Protein AF-X1L1L3-F1 (afdb_monomer_lite)

Sequence (116 aa):
MIPTLSHISFCNSFFTFSEAVRGEGAILKNVKDESFMQSYHSLVELAPRDIVARAITDQMKKTKRDYVYLDATKIKYKFSKRFPTIYKNCLELNIDPGKDYIPVAPAAHYTMGGIK

pLDDT: mean 74.51, std 18.11, range [29.12, 90.62]

Organism: NCBI:txid412755

Structure (mmCIF, N/CA/C/O backbone):
data_AF-X1L1L3-F1
#
_entry.id   AF-X1L1L3-F1
#
loop_
_atom_site.group_PDB
_atom_site.id
_atom_site.type_symbol
_atom_site.label_atom_id
_atom_site.label_alt_id
_atom_site.label_comp_id
_atom_site.label_asym_id
_atom_site.label_entity_id
_atom_site.label_seq_id
_atom_site.pdbx_PDB_ins_code
_atom_site.Cartn_x
_atom_site.Cartn_y
_atom_site.Cartn_z
_atom_site.occupancy
_atom_site.B_iso_or_equiv
_atom_site.auth_seq_id
_atom_site.auth_comp_id
_atom_site.auth_asym_id
_atom_site.auth_atom_id
_atom_site.pdbx_PDB_model_num
ATOM 1 N N . MET A 1 1 ? 11.326 15.150 15.695 1.00 34.97 1 MET A N 1
ATOM 2 C CA . MET A 1 1 ? 10.329 16.051 15.080 1.00 34.97 1 MET A CA 1
ATOM 3 C C . MET A 1 1 ? 9.918 15.411 13.764 1.00 34.97 1 MET A C 1
ATOM 5 O O . MET A 1 1 ? 10.660 15.485 12.799 1.00 34.97 1 MET A O 1
ATOM 9 N N . ILE A 1 2 ? 8.848 14.616 13.795 1.00 29.12 2 ILE A N 1
ATOM 10 C CA . ILE A 1 2 ? 8.396 13.785 12.671 1.00 29.12 2 ILE A CA 1
ATOM 11 C C . ILE A 1 2 ? 7.518 14.696 11.802 1.00 29.12 2 ILE A C 1
ATOM 13 O O . ILE A 1 2 ? 6.581 15.274 12.359 1.00 29.12 2 ILE A O 1
ATOM 17 N N . PRO A 1 3 ? 7.817 14.911 10.510 1.00 35.25 3 PRO A N 1
ATOM 18 C CA . PRO A 1 3 ? 7.018 15.800 9.683 1.00 35.25 3 PRO A CA 1
ATOM 19 C C . PRO A 1 3 ? 5.596 15.245 9.596 1.00 35.25 3 PRO A C 1
ATOM 21 O O . PRO A 1 3 ? 5.364 14.085 9.261 1.00 35.25 3 PRO A O 1
ATOM 24 N N . THR A 1 4 ? 4.647 16.083 9.990 1.00 34.78 4 THR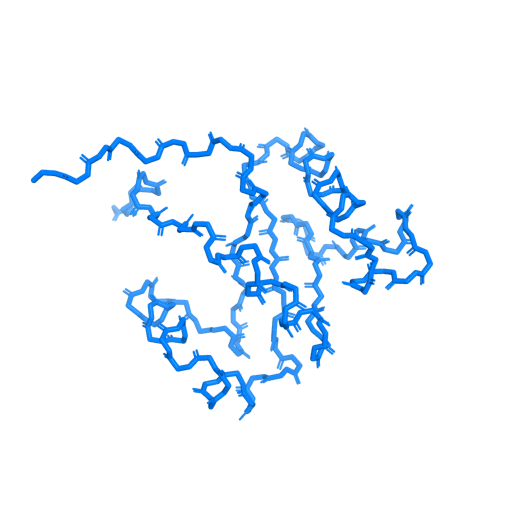 A N 1
ATOM 25 C CA . THR A 1 4 ? 3.212 15.831 9.952 1.00 34.78 4 THR A CA 1
ATOM 26 C C . THR A 1 4 ? 2.788 15.409 8.546 1.00 34.78 4 THR A C 1
ATOM 28 O O . THR A 1 4 ? 3.050 16.122 7.579 1.00 34.78 4 THR A O 1
ATOM 31 N N . LEU A 1 5 ? 2.122 14.255 8.459 1.00 43.19 5 LEU A N 1
ATOM 32 C CA . LEU A 1 5 ? 1.498 13.630 7.282 1.00 43.19 5 LEU A CA 1
ATOM 33 C C . LEU A 1 5 ? 0.347 14.481 6.688 1.00 43.19 5 LEU A C 1
ATOM 35 O O . LEU A 1 5 ? -0.753 13.981 6.487 1.00 43.19 5 LEU A O 1
ATOM 39 N N . SER A 1 6 ? 0.545 15.779 6.452 1.00 38.72 6 SER A N 1
ATOM 40 C CA . SER A 1 6 ? -0.515 16.699 6.008 1.00 38.72 6 SER A CA 1
ATOM 41 C C . SER A 1 6 ? -0.491 17.026 4.512 1.00 38.72 6 SER A C 1
ATOM 43 O O . SER A 1 6 ? -1.445 17.616 4.021 1.00 38.72 6 SER A O 1
ATOM 45 N N . HIS A 1 7 ? 0.539 16.622 3.762 1.00 38.94 7 HIS A N 1
ATOM 46 C CA . HIS A 1 7 ? 0.689 16.994 2.346 1.00 38.94 7 HIS A CA 1
ATOM 47 C C . HIS A 1 7 ? 1.229 15.856 1.472 1.00 38.94 7 HIS A C 1
ATOM 49 O O . HIS A 1 7 ? 2.130 16.050 0.659 1.00 38.94 7 HIS A O 1
ATOM 55 N N . ILE A 1 8 ? 0.677 14.648 1.604 1.00 45.47 8 ILE A N 1
ATOM 56 C CA . ILE A 1 8 ? 0.888 13.641 0.561 1.00 45.47 8 ILE A CA 1
ATOM 57 C C . ILE A 1 8 ? -0.212 13.824 -0.476 1.00 45.47 8 ILE A C 1
ATOM 59 O O . ILE A 1 8 ? -1.335 13.350 -0.319 1.00 45.47 8 ILE A O 1
ATOM 63 N N . SER A 1 9 ? 0.139 14.544 -1.535 1.00 41.69 9 SER A N 1
ATOM 64 C CA . SER A 1 9 ? -0.614 14.672 -2.779 1.00 41.69 9 SER A CA 1
ATOM 65 C C . SER A 1 9 ? -0.762 13.308 -3.471 1.00 41.69 9 SER A C 1
ATOM 67 O O . SER A 1 9 ? -0.180 13.070 -4.530 1.00 41.69 9 SER A O 1
ATOM 69 N N . PHE A 1 10 ? -1.520 12.377 -2.882 1.00 48.94 10 PHE A N 1
ATOM 70 C CA . PHE A 1 10 ? -1.865 11.103 -3.510 1.00 48.94 10 PHE A CA 1
ATOM 71 C C . PHE A 1 10 ? -2.979 11.335 -4.532 1.00 48.94 10 PHE A C 1
ATOM 73 O O . PHE A 1 10 ? -4.170 11.218 -4.269 1.00 48.94 10 PHE A O 1
ATOM 80 N N . CYS A 1 11 ? -2.533 11.750 -5.715 1.00 38.59 11 CYS A N 1
ATOM 81 C CA . CYS A 1 11 ? -3.322 12.030 -6.905 1.00 38.59 11 CYS A CA 1
ATOM 82 C C . CYS A 1 11 ? -4.260 10.863 -7.282 1.00 38.59 11 CYS A C 1
ATOM 84 O O . CYS A 1 11 ? -3.941 9.702 -7.031 1.00 38.59 11 CYS A O 1
ATOM 86 N N . ASN A 1 12 ? -5.367 11.154 -7.978 1.00 43.94 12 ASN A N 1
ATOM 87 C CA . ASN A 1 12 ? -6.326 10.184 -8.543 1.00 43.94 12 ASN A CA 1
ATOM 88 C C . ASN A 1 12 ? -5.676 8.973 -9.253 1.00 43.94 12 ASN A C 1
ATOM 90 O O . ASN A 1 12 ? -6.242 7.880 -9.254 1.00 43.94 12 ASN A O 1
ATOM 94 N N . SER A 1 13 ? -4.467 9.134 -9.805 1.00 50.66 13 SER A N 1
ATOM 95 C CA . SER A 1 13 ? -3.668 8.050 -10.398 1.00 50.66 13 SER A CA 1
ATOM 96 C C . SER A 1 13 ? -3.280 6.934 -9.424 1.00 50.66 13 SER A C 1
ATOM 98 O O . SER A 1 13 ? -2.915 5.849 -9.869 1.00 50.66 13 SER A O 1
ATOM 100 N N . PHE A 1 14 ? -3.347 7.161 -8.110 1.00 61.06 14 PHE A N 1
ATOM 101 C CA . PHE A 1 14 ? -2.934 6.172 -7.117 1.00 61.06 14 PHE A CA 1
ATOM 102 C C . PHE A 1 14 ? -3.887 4.981 -7.037 1.00 61.06 14 PHE A C 1
ATOM 104 O O . PHE A 1 14 ? -3.452 3.845 -6.852 1.00 61.06 14 PHE A O 1
ATOM 111 N N . PHE A 1 15 ? -5.180 5.216 -7.271 1.00 63.03 15 PHE A N 1
ATOM 112 C CA . PHE A 1 15 ? -6.157 4.137 -7.341 1.00 63.03 15 PHE A CA 1
ATOM 113 C C . PHE A 1 15 ? -5.910 3.251 -8.572 1.00 63.03 15 PHE A C 1
ATOM 115 O O . PHE A 1 15 ? -5.789 2.034 -8.445 1.00 63.03 15 PHE A O 1
ATOM 122 N N . THR A 1 16 ? -5.732 3.859 -9.747 1.00 64.62 16 THR A N 1
ATOM 123 C CA . THR A 1 16 ? -5.394 3.151 -10.995 1.00 64.62 16 THR A CA 1
ATOM 124 C C . THR A 1 16 ? -4.077 2.385 -10.876 1.00 64.62 16 THR A C 1
ATOM 126 O O . THR A 1 16 ? -3.943 1.257 -11.340 1.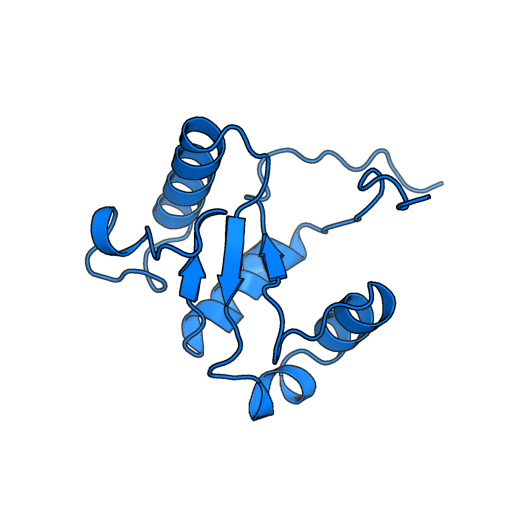00 64.62 16 THR A O 1
ATOM 129 N N . PHE A 1 17 ? -3.099 2.970 -10.190 1.00 71.12 17 PHE A N 1
ATOM 130 C CA . PHE A 1 17 ? -1.832 2.318 -9.915 1.00 71.12 17 PHE A CA 1
ATOM 131 C C . PHE A 1 17 ? -1.976 1.109 -8.988 1.00 71.12 17 PHE A C 1
ATOM 133 O O . PHE A 1 17 ? -1.422 0.050 -9.274 1.00 71.12 17 PHE A O 1
ATOM 140 N N . SER A 1 18 ? -2.748 1.243 -7.906 1.00 72.19 18 SER A N 1
ATOM 141 C CA . SER A 1 18 ? -3.009 0.132 -6.991 1.00 72.19 18 SER A CA 1
ATOM 142 C C . SER A 1 18 ? -3.657 -1.049 -7.711 1.00 72.19 18 SER A C 1
ATOM 144 O O . SER A 1 18 ? -3.369 -2.187 -7.376 1.00 72.19 18 SER A O 1
ATOM 146 N N . GLU A 1 19 ? -4.497 -0.810 -8.721 1.00 77.44 19 GLU A N 1
ATOM 147 C CA . GLU A 1 19 ? -5.071 -1.865 -9.561 1.00 77.44 19 GLU A CA 1
ATOM 148 C C . GLU A 1 19 ? -4.002 -2.579 -10.390 1.00 77.44 19 GLU A C 1
ATOM 150 O O . GLU A 1 19 ? -3.901 -3.804 -10.335 1.00 77.44 19 GLU A O 1
ATOM 155 N N . ALA A 1 20 ? -3.139 -1.823 -11.073 1.00 79.06 20 ALA A N 1
ATOM 156 C CA . ALA A 1 20 ? -2.045 -2.395 -11.853 1.00 79.06 20 ALA A CA 1
ATOM 157 C C . ALA A 1 20 ? -1.052 -3.188 -10.979 1.00 79.06 20 ALA A C 1
ATOM 159 O O . ALA A 1 20 ? -0.571 -4.247 -11.373 1.00 79.06 20 ALA A O 1
ATOM 160 N N . VAL A 1 21 ? -0.762 -2.699 -9.773 1.00 80.31 21 VAL A N 1
ATOM 161 C CA . VAL A 1 21 ? 0.154 -3.334 -8.816 1.00 80.31 21 VAL A CA 1
ATOM 162 C C . VAL A 1 21 ? -0.461 -4.569 -8.158 1.00 80.31 21 VAL A C 1
ATOM 164 O O . VAL A 1 21 ? 0.219 -5.588 -8.031 1.00 80.31 21 VAL A O 1
ATOM 167 N N . ARG A 1 22 ? -1.752 -4.525 -7.806 1.00 83.88 22 ARG A N 1
ATOM 168 C CA . ARG A 1 22 ? -2.513 -5.704 -7.356 1.00 83.88 22 ARG A CA 1
ATOM 169 C C . ARG A 1 22 ? -2.538 -6.790 -8.433 1.00 83.88 22 ARG A C 1
ATOM 171 O O . ARG A 1 22 ? -2.313 -7.953 -8.114 1.00 83.88 22 ARG A O 1
ATOM 178 N N . GLY A 1 23 ? -2.696 -6.407 -9.703 1.00 81.81 23 GLY A N 1
ATOM 179 C CA . GLY A 1 23 ? -2.624 -7.313 -10.857 1.00 81.81 23 GLY A CA 1
ATOM 180 C C . GLY A 1 23 ? -1.290 -8.053 -11.000 1.00 81.81 23 GLY A C 1
ATOM 181 O O . GLY A 1 23 ? -1.258 -9.201 -11.434 1.00 81.81 23 GLY A O 1
ATOM 182 N N . GLU A 1 24 ? -0.188 -7.432 -10.580 1.00 81.38 24 GLU A N 1
ATOM 183 C CA . GLU A 1 24 ? 1.143 -8.047 -10.612 1.00 81.38 24 GLU A CA 1
ATOM 184 C C . GLU A 1 24 ? 1.430 -8.919 -9.368 1.00 81.38 24 GLU A C 1
ATOM 186 O O . GLU A 1 24 ? 2.452 -9.606 -9.329 1.00 81.38 24 GLU A O 1
ATOM 191 N N . GLY A 1 25 ? 0.536 -8.932 -8.370 1.00 82.38 25 GLY A N 1
ATOM 192 C CA . GLY A 1 25 ? 0.634 -9.777 -7.174 1.00 82.38 25 GLY A CA 1
ATOM 193 C C . GLY A 1 25 ? 0.887 -9.034 -5.861 1.00 82.38 25 GLY A C 1
ATOM 194 O O . GLY A 1 25 ? 1.341 -9.655 -4.896 1.00 82.38 25 GLY A O 1
ATOM 195 N N . ALA A 1 26 ? 0.631 -7.725 -5.808 1.00 86.94 26 ALA A N 1
ATOM 196 C CA . ALA A 1 26 ? 0.639 -6.988 -4.547 1.00 86.94 26 ALA A CA 1
ATOM 197 C C . ALA A 1 26 ? -0.574 -7.315 -3.672 1.00 86.94 26 ALA A C 1
ATOM 199 O O . ALA A 1 26 ? -1.627 -7.687 -4.183 1.00 86.94 26 ALA A O 1
ATOM 200 N N . ILE A 1 27 ? -0.416 -7.150 -2.358 1.00 88.94 27 ILE A N 1
ATOM 201 C CA . ILE A 1 27 ? -1.404 -7.548 -1.348 1.00 88.94 27 ILE A CA 1
ATOM 202 C C . ILE A 1 27 ? -1.848 -6.334 -0.537 1.00 88.94 27 ILE A C 1
ATOM 204 O O . ILE A 1 27 ? -1.009 -5.555 -0.085 1.00 88.94 27 ILE A O 1
ATOM 208 N N . LEU A 1 28 ? -3.156 -6.184 -0.311 1.00 89.38 28 LEU A N 1
ATOM 209 C CA . LEU A 1 28 ? -3.681 -5.176 0.603 1.00 89.38 28 LEU A CA 1
ATOM 210 C C . LEU A 1 28 ? -3.664 -5.699 2.040 1.00 89.38 28 LEU A C 1
ATOM 212 O O . LEU A 1 28 ? -4.253 -6.732 2.363 1.00 89.38 28 LEU A O 1
ATOM 216 N N . LYS A 1 29 ? -3.010 -4.940 2.914 1.00 90.62 29 LYS A N 1
ATOM 217 C CA . LYS A 1 29 ? -2.898 -5.197 4.346 1.00 90.62 29 LYS A CA 1
ATOM 218 C C . LYS A 1 29 ? -3.509 -4.057 5.144 1.00 90.62 29 LYS A C 1
ATOM 220 O O . LYS A 1 29 ? -3.441 -2.894 4.755 1.00 90.62 29 LYS A O 1
ATOM 225 N N . ASN A 1 30 ? -4.119 -4.369 6.277 1.00 90.31 30 ASN A N 1
ATOM 226 C CA . ASN A 1 30 ? -4.552 -3.344 7.219 1.00 90.31 30 ASN A CA 1
ATOM 227 C C . ASN A 1 30 ? -3.347 -2.815 8.028 1.00 90.31 30 ASN A C 1
ATOM 229 O O . ASN A 1 30 ? -2.221 -3.294 7.898 1.00 90.31 30 ASN A O 1
ATOM 233 N N . VAL A 1 31 ? -3.573 -1.840 8.913 1.00 87.44 31 VAL A N 1
ATOM 234 C CA . VAL A 1 31 ? -2.509 -1.296 9.784 1.00 87.44 31 VAL A CA 1
ATOM 235 C C . VAL A 1 31 ? -1.976 -2.277 10.836 1.00 87.44 31 VAL A C 1
ATOM 237 O O . VAL A 1 31 ? -1.053 -1.936 11.569 1.00 87.44 31 VAL A O 1
ATOM 240 N N . LYS A 1 32 ? -2.564 -3.473 10.931 1.00 87.62 32 LYS A N 1
ATOM 241 C CA . LYS A 1 32 ? -2.111 -4.583 11.776 1.00 87.62 32 LYS A CA 1
ATOM 242 C C . LYS A 1 32 ? -1.326 -5.639 10.986 1.00 87.62 32 LYS A C 1
ATOM 244 O O . LYS A 1 32 ? -1.052 -6.698 11.532 1.00 87.62 32 LYS A O 1
ATOM 249 N N . ASP A 1 33 ? -0.970 -5.352 9.733 1.00 87.25 33 ASP A N 1
ATOM 250 C CA . ASP A 1 33 ? -0.299 -6.273 8.805 1.00 87.25 33 ASP A CA 1
ATOM 251 C C . ASP A 1 33 ? -1.163 -7.448 8.301 1.00 87.25 33 ASP A C 1
ATOM 253 O O . ASP A 1 33 ? -0.660 -8.390 7.693 1.00 87.25 33 ASP A O 1
ATOM 257 N N . GLU A 1 34 ? -2.482 -7.404 8.489 1.00 89.56 34 GLU A N 1
ATOM 258 C CA . GLU A 1 34 ? -3.371 -8.507 8.112 1.00 89.56 34 GLU A CA 1
ATOM 259 C C . GLU A 1 34 ? -3.970 -8.286 6.719 1.00 89.56 34 GLU A C 1
ATOM 261 O O . GLU A 1 34 ? -4.522 -7.219 6.422 1.00 89.56 34 GLU A O 1
ATOM 266 N N . SER A 1 35 ? -3.921 -9.313 5.865 1.00 89.62 35 SER A N 1
ATOM 267 C CA . SER A 1 35 ? -4.602 -9.294 4.570 1.00 89.62 35 SER A CA 1
ATOM 268 C C . SER A 1 35 ? -6.110 -9.413 4.765 1.00 89.62 35 SER A C 1
ATOM 270 O O . SER A 1 35 ? -6.604 -10.458 5.188 1.00 89.62 35 SER A O 1
ATOM 272 N N . PHE A 1 36 ? -6.853 -8.359 4.442 1.00 89.81 36 PHE A N 1
ATOM 273 C CA . PHE A 1 36 ? -8.289 -8.310 4.721 1.00 89.81 36 PHE A CA 1
ATOM 274 C C . PHE A 1 36 ? -9.151 -8.726 3.528 1.00 89.81 36 PHE A C 1
ATOM 276 O O . PHE A 1 36 ? -10.260 -9.211 3.732 1.00 89.81 36 PHE A O 1
ATOM 283 N N . MET A 1 37 ? -8.659 -8.579 2.293 1.00 89.44 37 MET A N 1
ATOM 284 C CA . MET A 1 37 ? -9.447 -8.795 1.070 1.00 89.44 37 MET A CA 1
ATOM 285 C C . MET A 1 37 ? -9.970 -10.225 0.902 1.00 89.44 37 MET A C 1
ATOM 287 O O . MET A 1 37 ? -11.017 -10.411 0.283 1.00 89.44 37 MET A O 1
ATOM 291 N N . GLN A 1 38 ? -9.304 -11.219 1.501 1.00 87.81 38 GLN A N 1
ATOM 292 C CA . GLN A 1 38 ? -9.754 -12.618 1.490 1.00 87.81 38 GLN A CA 1
ATOM 293 C C . GLN A 1 38 ? -11.151 -12.778 2.105 1.00 87.81 38 GLN A C 1
ATOM 295 O O . GLN A 1 38 ? -11.934 -13.609 1.657 1.00 87.81 38 GLN A O 1
ATOM 300 N N . SER A 1 39 ? -11.488 -11.934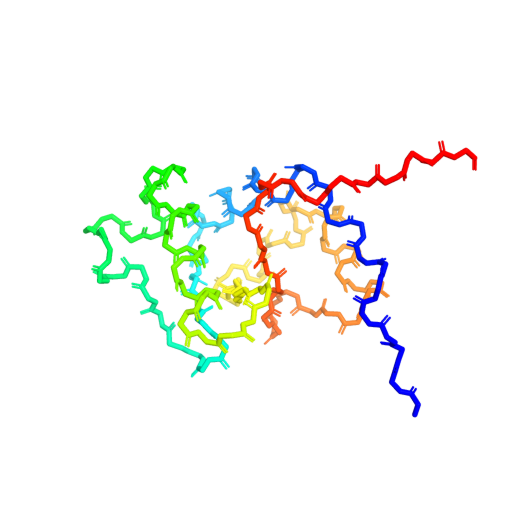 3.084 1.00 87.19 39 SER A N 1
ATOM 301 C CA . SER A 1 39 ? -12.789 -11.942 3.755 1.00 87.19 39 SER A CA 1
ATOM 302 C C . SER A 1 39 ? -13.868 -11.148 3.009 1.00 87.19 39 SER A C 1
ATOM 304 O O . SER A 1 39 ? -15.034 -11.230 3.387 1.00 87.19 39 SER A O 1
ATOM 306 N N . TYR A 1 40 ? -13.510 -10.364 1.982 1.00 87.62 40 TYR A N 1
ATOM 307 C CA . TYR A 1 40 ? -14.467 -9.558 1.207 1.00 87.62 40 TYR A CA 1
ATOM 308 C C . TYR A 1 40 ? -14.833 -10.198 -0.133 1.00 87.62 40 TYR A C 1
ATOM 310 O O . TYR A 1 40 ? -15.971 -10.049 -0.575 1.00 87.62 40 TYR A O 1
ATOM 318 N N . HIS A 1 41 ? -13.891 -10.863 -0.811 1.00 89.88 41 HIS A N 1
ATOM 319 C CA . HIS A 1 41 ? -14.137 -11.422 -2.141 1.00 89.88 41 HIS A CA 1
ATOM 320 C C . HIS A 1 41 ? -13.188 -12.577 -2.477 1.00 89.88 41 HIS A C 1
ATOM 322 O O . HIS A 1 41 ? -11.996 -12.506 -2.190 1.00 89.88 41 HIS A O 1
ATOM 328 N N . SER A 1 42 ? -13.678 -13.599 -3.187 1.00 87.00 42 SER A N 1
ATOM 329 C CA . SER A 1 42 ? -12.873 -14.769 -3.587 1.00 87.00 42 SER A CA 1
ATOM 330 C C . SER A 1 42 ? -11.717 -14.426 -4.535 1.00 87.00 42 SER A C 1
ATOM 332 O O . SER A 1 42 ? -10.693 -15.097 -4.526 1.00 87.00 42 SER A O 1
ATOM 334 N N . LEU A 1 43 ? -11.868 -13.367 -5.339 1.00 84.50 43 LEU A N 1
ATOM 335 C CA . LEU A 1 43 ? -10.799 -12.834 -6.204 1.00 84.50 43 LEU A CA 1
ATOM 336 C C . LEU A 1 43 ? -9.767 -11.978 -5.449 1.00 84.50 43 LEU A C 1
ATOM 338 O O . LEU A 1 43 ? -8.775 -11.566 -6.045 1.00 84.50 43 LEU A O 1
ATOM 342 N N . VAL A 1 44 ? -9.989 -11.713 -4.157 1.00 88.00 44 VAL A N 1
ATOM 343 C CA . VAL A 1 44 ? -9.067 -10.989 -3.274 1.00 88.00 44 VAL A CA 1
ATOM 344 C C . VAL A 1 44 ? -8.627 -9.662 -3.913 1.00 88.00 44 VAL A C 1
ATOM 346 O O . VAL A 1 44 ? -9.462 -8.800 -4.172 1.00 88.00 44 VAL A O 1
ATOM 349 N N . GLU A 1 45 ? -7.347 -9.499 -4.238 1.00 83.69 45 GLU A N 1
ATOM 350 C CA . GLU A 1 45 ? -6.777 -8.263 -4.784 1.00 83.69 45 GLU A CA 1
ATOM 351 C C . GLU A 1 45 ? -7.164 -7.994 -6.237 1.00 83.69 45 GLU A C 1
ATOM 353 O O . GLU A 1 45 ? -7.072 -6.857 -6.692 1.00 83.69 45 GLU A O 1
ATOM 358 N N . LEU A 1 46 ? -7.641 -9.015 -6.950 1.00 84.50 46 LEU A N 1
ATOM 359 C CA . LEU A 1 46 ? -8.177 -8.912 -8.308 1.00 84.50 46 LEU A CA 1
ATOM 360 C C . LEU A 1 46 ? -9.686 -8.630 -8.314 1.00 84.50 46 LEU A C 1
ATOM 362 O O . LEU A 1 46 ? -10.317 -8.650 -9.370 1.00 84.50 46 LEU A O 1
ATOM 366 N N . ALA A 1 47 ? -10.292 -8.407 -7.144 1.00 86.06 47 ALA A N 1
ATOM 367 C CA . ALA A 1 47 ? -11.697 -8.046 -7.055 1.00 86.06 47 ALA A CA 1
ATOM 368 C C . ALA A 1 47 ? -11.989 -6.706 -7.765 1.00 86.06 47 ALA A C 1
ATOM 370 O O . ALA A 1 47 ? -11.097 -5.857 -7.894 1.00 86.06 47 ALA A O 1
ATOM 371 N N . PRO A 1 48 ? -13.250 -6.486 -8.186 1.00 84.88 48 PRO A N 1
ATOM 372 C CA . PRO A 1 48 ? -13.667 -5.240 -8.813 1.00 84.88 48 PRO A CA 1
ATOM 373 C C . PRO A 1 48 ? -13.339 -4.018 -7.955 1.00 84.88 48 PRO A C 1
ATOM 375 O O . PRO A 1 48 ? -13.385 -4.065 -6.720 1.00 84.88 48 PRO A O 1
ATOM 378 N N . ARG A 1 49 ? -13.078 -2.896 -8.628 1.00 81.06 49 ARG A N 1
ATOM 379 C CA . ARG A 1 49 ? -12.771 -1.593 -8.025 1.00 81.06 49 ARG A CA 1
ATOM 380 C C . ARG A 1 49 ? -13.701 -1.225 -6.865 1.00 81.06 49 ARG A C 1
ATOM 382 O O . ARG A 1 49 ? -13.211 -0.813 -5.816 1.00 81.06 49 ARG A O 1
ATOM 389 N N . ASP A 1 50 ? -15.011 -1.384 -7.035 1.00 82.81 50 ASP A N 1
ATOM 390 C CA . ASP A 1 50 ? -16.008 -0.998 -6.029 1.00 82.81 50 ASP A CA 1
ATOM 391 C C . ASP A 1 50 ? -15.898 -1.823 -4.743 1.00 82.81 50 ASP A C 1
ATOM 393 O O . ASP A 1 50 ? -16.009 -1.288 -3.638 1.00 82.81 50 ASP A O 1
ATOM 397 N N . ILE A 1 51 ? -15.618 -3.122 -4.878 1.00 87.94 51 ILE A N 1
ATOM 398 C CA . ILE A 1 51 ? -15.436 -4.030 -3.743 1.00 87.94 51 ILE A CA 1
ATOM 399 C C . ILE A 1 51 ? -14.174 -3.661 -2.974 1.00 87.94 51 ILE A C 1
ATOM 401 O O . ILE A 1 51 ? -14.205 -3.564 -1.750 1.00 87.94 51 ILE A O 1
ATOM 405 N N . VAL A 1 52 ? -13.081 -3.403 -3.690 1.00 86.31 52 VAL A N 1
ATOM 406 C CA . VAL A 1 52 ? -11.796 -3.032 -3.091 1.00 86.31 52 VAL A CA 1
ATOM 407 C C . VAL A 1 52 ? -11.913 -1.695 -2.370 1.00 86.31 52 VAL A C 1
ATOM 409 O O . VAL A 1 52 ? -11.535 -1.591 -1.207 1.00 86.31 52 VAL A O 1
ATOM 412 N N . ALA A 1 53 ? -12.496 -0.682 -3.015 1.00 83.88 53 ALA A N 1
ATOM 413 C CA . ALA A 1 53 ? -12.720 0.621 -2.396 1.00 83.88 53 ALA A CA 1
ATOM 414 C C . ALA A 1 53 ? -13.561 0.496 -1.115 1.00 83.88 53 ALA A C 1
ATOM 416 O O . ALA A 1 53 ? -13.187 1.042 -0.077 1.00 83.88 53 ALA A O 1
ATOM 417 N N . ARG A 1 54 ? -14.645 -0.291 -1.157 1.00 87.00 54 ARG A N 1
ATOM 418 C CA . ARG A 1 54 ? -15.489 -0.557 0.013 1.00 87.00 54 ARG A CA 1
ATOM 419 C C . ARG A 1 54 ? -14.731 -1.284 1.121 1.00 87.00 54 ARG A C 1
ATOM 421 O O . ARG A 1 54 ? -14.874 -0.908 2.281 1.00 87.00 54 ARG A O 1
ATOM 428 N N . ALA A 1 55 ? -13.932 -2.290 0.778 1.00 89.56 55 ALA A N 1
ATOM 429 C CA . ALA A 1 55 ? -13.128 -3.041 1.734 1.00 89.56 55 ALA A CA 1
ATOM 430 C C . ALA A 1 55 ? -12.096 -2.142 2.428 1.00 89.56 55 ALA A C 1
ATOM 432 O O . ALA A 1 55 ? -11.987 -2.170 3.652 1.00 89.56 55 ALA A O 1
ATOM 433 N N . ILE A 1 56 ? -11.414 -1.278 1.670 1.00 87.19 56 ILE A N 1
ATOM 434 C CA . ILE A 1 56 ? -10.483 -0.286 2.216 1.00 87.19 56 ILE A CA 1
ATOM 435 C C . ILE A 1 56 ? -11.216 0.666 3.173 1.00 87.19 56 ILE A C 1
ATOM 437 O O . ILE A 1 56 ? -10.783 0.832 4.310 1.00 87.19 56 ILE A O 1
ATOM 441 N N . THR A 1 57 ? -12.347 1.252 2.764 1.00 86.44 57 THR A N 1
ATOM 442 C CA . THR A 1 57 ? -13.136 2.153 3.626 1.00 86.44 57 THR A CA 1
ATOM 443 C C . THR A 1 57 ? -13.629 1.463 4.900 1.00 86.44 57 THR A C 1
ATOM 445 O O . THR A 1 57 ? -13.644 2.064 5.975 1.00 86.44 57 THR A O 1
ATOM 448 N N . ASP A 1 58 ? -14.047 0.206 4.801 1.00 90.00 58 ASP A N 1
ATOM 449 C CA . ASP A 1 58 ? -14.501 -0.580 5.944 1.00 90.00 58 ASP A CA 1
ATOM 450 C C . ASP A 1 58 ? -13.348 -0.861 6.924 1.00 90.00 58 ASP A C 1
ATOM 452 O O . ASP A 1 58 ? -13.505 -0.671 8.132 1.00 90.00 58 ASP A O 1
ATOM 456 N N . GLN A 1 59 ? -12.158 -1.198 6.412 1.00 90.31 59 GLN A N 1
ATOM 457 C CA . GLN A 1 59 ? -10.953 -1.344 7.230 1.00 90.31 59 GLN A CA 1
ATOM 458 C C . GLN A 1 59 ? -10.532 -0.036 7.888 1.00 90.31 59 GLN A C 1
ATOM 460 O O . GLN A 1 59 ? -10.299 -0.029 9.092 1.00 90.31 59 GLN A O 1
ATOM 465 N N . MET A 1 60 ? -10.516 1.073 7.146 1.00 86.56 60 MET A N 1
ATOM 466 C CA . MET A 1 60 ? -10.222 2.405 7.681 1.00 86.56 60 MET A CA 1
ATOM 467 C C . MET A 1 60 ? -11.096 2.729 8.900 1.00 86.56 60 MET A C 1
ATOM 469 O O . MET A 1 60 ? -10.593 3.129 9.954 1.00 86.56 60 MET A O 1
ATOM 473 N N . LYS A 1 61 ? -12.407 2.460 8.803 1.00 88.19 61 LYS A N 1
ATOM 474 C CA . LYS A 1 61 ? -13.358 2.625 9.915 1.00 88.19 61 LYS A CA 1
ATOM 475 C C . LYS A 1 61 ? -13.058 1.683 11.082 1.00 88.19 61 LYS A C 1
ATOM 477 O O . LYS A 1 61 ? -13.048 2.126 12.229 1.00 88.19 61 LYS A O 1
ATOM 482 N N . LYS A 1 62 ? -12.789 0.403 10.807 1.00 89.69 62 LYS A N 1
ATOM 483 C CA . LYS A 1 62 ? -12.476 -0.613 11.829 1.00 89.69 62 LYS A CA 1
ATOM 484 C C . LYS A 1 62 ? -11.196 -0.301 12.596 1.00 89.69 62 LYS A C 1
ATOM 486 O O . LYS A 1 62 ? -11.149 -0.476 13.811 1.00 89.69 62 LYS A O 1
ATOM 491 N N . THR A 1 63 ? -10.161 0.163 11.905 1.00 86.00 63 THR A N 1
ATOM 492 C CA . THR A 1 63 ? -8.855 0.450 12.504 1.00 86.00 63 THR A CA 1
ATOM 493 C C . THR A 1 63 ? -8.725 1.885 13.003 1.00 86.00 63 THR A C 1
ATOM 495 O O . THR A 1 63 ? -7.712 2.204 13.621 1.00 86.00 63 THR A O 1
ATOM 498 N N . LYS A 1 64 ? -9.732 2.740 12.759 1.00 86.12 64 LYS A N 1
ATOM 499 C CA . LYS A 1 64 ? -9.705 4.191 13.018 1.00 86.12 64 LYS A CA 1
ATOM 500 C C . LYS A 1 64 ? -8.482 4.863 12.382 1.00 86.12 64 LYS A C 1
ATOM 502 O O . LYS A 1 64 ? -7.749 5.597 13.042 1.00 86.12 64 LYS A O 1
ATOM 507 N N . ARG A 1 65 ? -8.217 4.534 11.117 1.00 83.38 65 ARG A N 1
ATOM 508 C CA . ARG A 1 65 ? -7.089 5.058 10.333 1.00 83.38 65 ARG A CA 1
ATOM 509 C C . ARG A 1 65 ? -7.572 5.470 8.956 1.00 83.38 65 ARG A C 1
ATOM 511 O O . ARG A 1 65 ? -8.459 4.828 8.411 1.00 83.38 65 ARG A O 1
ATOM 518 N N . ASP A 1 66 ? -6.932 6.473 8.378 1.00 81.06 66 ASP A N 1
ATOM 519 C CA . ASP A 1 66 ? -7.309 7.022 7.071 1.00 81.06 66 ASP A CA 1
ATOM 520 C C . ASP A 1 66 ? -6.580 6.360 5.889 1.00 81.06 66 ASP A C 1
ATOM 522 O O . ASP A 1 66 ? -6.640 6.838 4.760 1.00 81.06 66 ASP A O 1
ATOM 526 N N . TYR A 1 67 ? -5.876 5.256 6.133 1.00 84.88 67 TYR A N 1
ATOM 527 C CA . TYR A 1 67 ? -5.123 4.532 5.118 1.00 84.88 67 TYR A CA 1
ATOM 528 C C . TYR A 1 67 ? -5.015 3.044 5.468 1.00 84.88 67 TYR A C 1
ATOM 530 O O . TYR A 1 67 ? -5.141 2.632 6.624 1.00 84.88 67 TYR A O 1
ATOM 538 N N . VAL A 1 68 ? -4.743 2.246 4.444 1.00 87.94 68 VAL A N 1
ATOM 539 C CA . VAL A 1 68 ? -4.316 0.847 4.520 1.00 87.94 68 VAL A CA 1
ATOM 540 C C . VAL A 1 68 ? -2.928 0.718 3.896 1.00 87.94 68 VAL A C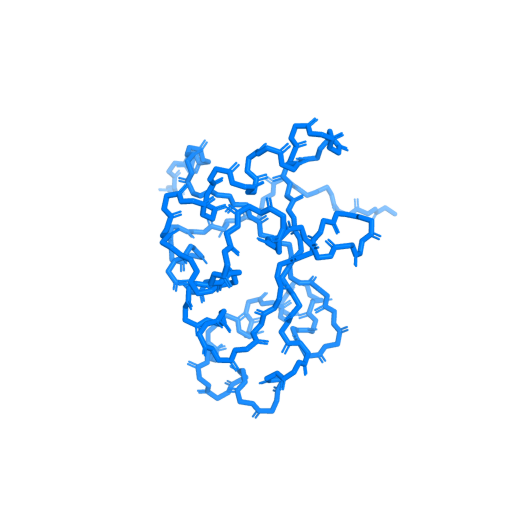 1
ATOM 542 O O . VAL A 1 68 ? -2.377 1.695 3.401 1.00 87.94 68 VAL A O 1
ATOM 545 N N . TYR A 1 69 ? -2.352 -0.472 3.912 1.00 87.81 69 TYR A N 1
ATOM 546 C CA . TYR A 1 69 ? -1.042 -0.752 3.349 1.00 87.81 69 TYR A CA 1
ATOM 547 C C . TYR A 1 69 ? -1.151 -1.606 2.086 1.00 87.81 69 TYR A C 1
ATOM 549 O O . TYR A 1 69 ? -1.966 -2.521 2.007 1.00 87.81 69 TYR A O 1
ATOM 557 N N . LEU A 1 70 ? -0.313 -1.315 1.098 1.00 87.56 70 LEU A N 1
ATOM 558 C CA . LEU A 1 70 ? -0.117 -2.121 -0.098 1.00 87.56 70 LEU A CA 1
ATOM 559 C C . LEU A 1 70 ? 1.293 -2.702 -0.061 1.00 87.56 70 LEU A C 1
ATOM 561 O O . LEU A 1 70 ? 2.291 -1.983 -0.131 1.00 87.56 70 LEU A O 1
ATOM 565 N N . ASP A 1 71 ? 1.348 -4.019 0.058 1.00 88.50 71 ASP A N 1
ATOM 566 C CA . ASP A 1 71 ? 2.567 -4.805 0.047 1.00 88.50 71 ASP A CA 1
ATOM 567 C C . ASP A 1 71 ? 2.908 -5.182 -1.399 1.00 88.50 71 ASP A C 1
ATOM 569 O O . ASP A 1 71 ? 2.305 -6.083 -1.988 1.00 88.50 71 ASP A O 1
ATOM 573 N N . ALA A 1 72 ? 3.879 -4.472 -1.974 1.00 85.50 72 ALA A N 1
ATOM 574 C CA . ALA A 1 72 ? 4.424 -4.739 -3.303 1.00 85.50 72 ALA A CA 1
ATOM 575 C C . ALA A 1 72 ? 5.779 -5.477 -3.256 1.00 85.50 72 ALA A C 1
ATOM 577 O O . ALA A 1 72 ? 6.448 -5.621 -4.285 1.00 85.50 72 ALA A O 1
ATOM 578 N N . THR A 1 73 ? 6.177 -6.009 -2.093 1.00 84.44 73 THR A N 1
ATOM 579 C CA . THR A 1 73 ? 7.481 -6.671 -1.899 1.00 84.44 73 THR A CA 1
ATOM 580 C C . THR A 1 73 ? 7.682 -7.854 -2.852 1.00 84.44 73 THR A C 1
ATOM 582 O O . THR A 1 73 ? 8.796 -8.096 -3.329 1.00 84.44 73 THR A O 1
ATOM 585 N N . LYS A 1 74 ? 6.593 -8.544 -3.226 1.00 82.69 74 LYS A N 1
ATOM 586 C CA . LYS A 1 74 ? 6.589 -9.649 -4.203 1.00 82.69 74 LYS A CA 1
ATOM 587 C C . LYS A 1 74 ? 6.980 -9.233 -5.619 1.00 82.69 74 LYS A C 1
ATOM 589 O O . LYS A 1 74 ? 7.476 -10.066 -6.372 1.00 82.69 74 LYS A O 1
ATOM 594 N N . ILE A 1 75 ? 6.785 -7.968 -5.987 1.00 80.62 75 ILE A N 1
ATOM 595 C CA . ILE A 1 75 ? 7.056 -7.448 -7.335 1.00 80.62 75 ILE A CA 1
ATOM 596 C C . ILE A 1 75 ? 8.171 -6.405 -7.356 1.00 80.62 75 ILE A C 1
ATOM 598 O O . ILE A 1 75 ? 8.386 -5.760 -8.381 1.00 80.62 75 ILE A O 1
ATOM 602 N N . LYS A 1 76 ? 8.924 -6.260 -6.258 1.00 80.12 76 LYS A N 1
ATOM 603 C CA . LYS A 1 76 ? 9.980 -5.249 -6.076 1.00 80.12 76 LYS A CA 1
ATOM 604 C C . LYS A 1 76 ? 10.945 -5.101 -7.255 1.00 80.12 76 LYS A C 1
ATOM 606 O O . LYS A 1 76 ? 11.317 -3.997 -7.630 1.00 80.12 76 LYS A O 1
ATOM 611 N N . TYR A 1 77 ? 11.301 -6.216 -7.891 1.00 78.94 77 TYR A N 1
ATOM 612 C CA . TYR A 1 77 ? 12.234 -6.272 -9.021 1.00 78.94 77 TYR A CA 1
ATOM 613 C C . TYR A 1 77 ? 11.642 -5.737 -10.340 1.00 78.94 77 TYR A C 1
ATOM 615 O O . TYR A 1 77 ? 12.383 -5.334 -11.235 1.00 78.94 77 TYR A O 1
ATOM 623 N N . LYS A 1 78 ? 10.310 -5.733 -10.472 1.00 80.19 78 LYS A N 1
ATOM 624 C CA . LYS A 1 78 ? 9.563 -5.180 -11.614 1.00 80.19 78 LYS A CA 1
ATOM 625 C C . LYS A 1 78 ? 9.001 -3.794 -11.325 1.00 80.19 78 LYS A C 1
ATOM 627 O O . LYS A 1 78 ? 8.796 -3.033 -12.265 1.00 80.19 78 LYS A O 1
ATOM 632 N N . PHE A 1 79 ? 8.766 -3.466 -10.057 1.00 81.50 79 PHE A N 1
ATOM 633 C CA . PHE A 1 79 ? 8.077 -2.251 -9.637 1.00 81.50 79 PHE A CA 1
ATOM 634 C C . PHE A 1 79 ? 8.768 -0.984 -10.149 1.00 81.50 79 PHE A C 1
ATOM 636 O O . PHE A 1 79 ? 8.128 -0.158 -10.792 1.00 81.50 79 PHE A O 1
ATOM 643 N N . SER A 1 80 ? 10.084 -0.866 -9.956 1.00 81.12 80 SER A N 1
ATOM 644 C CA . SER A 1 80 ? 10.861 0.290 -10.426 1.00 81.12 80 SER A CA 1
ATOM 645 C C . SER A 1 80 ? 10.875 0.431 -11.953 1.00 81.12 80 SER A C 1
ATOM 647 O O . SER A 1 80 ? 10.924 1.546 -12.463 1.00 81.12 80 SER A O 1
ATOM 649 N N . LYS A 1 81 ? 10.785 -0.684 -12.694 1.00 83.00 81 LYS A N 1
ATOM 650 C CA . LYS A 1 81 ? 10.736 -0.690 -14.166 1.00 83.00 81 LYS A CA 1
ATOM 651 C C . LYS A 1 81 ? 9.346 -0.386 -14.716 1.00 83.00 81 LYS A C 1
ATOM 653 O O . LYS A 1 81 ? 9.232 0.333 -15.701 1.00 83.00 81 LYS A O 1
ATOM 658 N N . ARG A 1 82 ? 8.296 -0.953 -14.117 1.00 82.31 82 ARG A N 1
ATOM 659 C CA . ARG A 1 82 ? 6.908 -0.745 -14.554 1.00 82.31 82 ARG A CA 1
ATOM 660 C C . ARG A 1 82 ? 6.349 0.599 -14.116 1.00 82.31 82 ARG A C 1
ATOM 662 O O . ARG A 1 82 ? 5.544 1.179 -14.834 1.00 82.31 82 ARG A O 1
ATOM 669 N N . PHE A 1 83 ? 6.788 1.094 -12.964 1.00 81.06 83 PHE A N 1
ATOM 670 C CA . PHE A 1 83 ? 6.236 2.286 -12.334 1.00 81.06 83 PHE A CA 1
ATOM 671 C C . PHE A 1 83 ? 7.341 3.238 -11.860 1.00 81.06 83 PHE A C 1
ATOM 673 O O . PHE A 1 83 ? 7.391 3.592 -10.680 1.00 81.06 83 PHE A O 1
ATOM 680 N N . PRO A 1 84 ? 8.232 3.682 -12.767 1.00 81.88 84 PRO A N 1
ATOM 681 C CA . PRO A 1 84 ? 9.402 4.483 -12.411 1.00 81.88 84 PRO A CA 1
ATOM 682 C C . PRO A 1 84 ? 9.026 5.811 -11.745 1.00 81.88 84 PRO A C 1
ATOM 684 O O . PRO A 1 84 ? 9.669 6.217 -10.781 1.00 81.88 84 PRO A O 1
ATOM 687 N N . THR A 1 85 ? 7.952 6.462 -12.201 1.00 79.56 85 THR A N 1
ATOM 688 C CA . THR A 1 85 ? 7.472 7.729 -11.630 1.00 79.56 85 THR A CA 1
ATOM 689 C C . THR A 1 85 ? 7.025 7.565 -10.180 1.00 79.56 85 THR A C 1
ATOM 691 O O . THR A 1 85 ? 7.380 8.370 -9.328 1.00 79.56 85 THR A O 1
ATOM 694 N N . ILE A 1 86 ? 6.277 6.500 -9.878 1.00 77.25 86 ILE A N 1
ATOM 695 C CA . ILE A 1 86 ? 5.776 6.264 -8.519 1.00 77.25 86 ILE A CA 1
ATOM 696 C C . ILE A 1 86 ? 6.897 5.773 -7.618 1.00 77.25 86 ILE A C 1
ATOM 698 O O . ILE A 1 86 ? 7.005 6.236 -6.492 1.00 77.25 86 ILE A O 1
ATOM 702 N N . TYR A 1 87 ? 7.770 4.904 -8.129 1.00 81.81 87 TYR A N 1
ATOM 703 C CA . TYR A 1 87 ? 8.972 4.485 -7.420 1.00 81.81 87 TYR A CA 1
ATOM 704 C C . TYR A 1 87 ? 9.818 5.692 -6.998 1.00 81.81 87 TYR A C 1
ATOM 706 O O . TYR A 1 87 ? 10.204 5.788 -5.838 1.00 81.81 87 TYR A O 1
ATOM 714 N N . LYS A 1 88 ? 10.032 6.657 -7.903 1.00 81.56 88 LYS A N 1
ATOM 715 C CA . LYS A 1 88 ? 10.744 7.900 -7.593 1.00 81.56 88 LYS A CA 1
ATOM 716 C C . LYS A 1 88 ? 10.032 8.714 -6.507 1.00 81.56 88 LYS A C 1
ATOM 718 O O . LYS A 1 88 ? 10.675 9.067 -5.527 1.00 81.56 88 LYS A O 1
ATOM 723 N N . ASN A 1 89 ? 8.719 8.921 -6.625 1.00 77.38 89 ASN A N 1
ATOM 724 C CA . ASN A 1 89 ? 7.945 9.649 -5.613 1.00 77.38 89 ASN A CA 1
ATOM 725 C C . ASN A 1 89 ? 7.992 8.960 -4.236 1.00 77.38 89 ASN A C 1
ATOM 727 O O . ASN A 1 89 ? 8.118 9.625 -3.214 1.00 77.38 89 ASN A O 1
ATOM 731 N N . CYS A 1 90 ? 7.898 7.627 -4.190 1.00 79.12 90 CYS A N 1
ATOM 732 C CA . CYS A 1 90 ? 8.028 6.862 -2.950 1.00 79.12 90 CYS A CA 1
ATOM 733 C C . CYS A 1 90 ? 9.421 7.045 -2.335 1.00 79.12 90 CYS A C 1
ATOM 735 O O . CYS A 1 90 ? 9.520 7.304 -1.139 1.00 79.12 90 CYS A O 1
ATOM 737 N N . LEU A 1 91 ? 10.481 7.000 -3.148 1.00 81.38 91 LEU A N 1
ATOM 738 C CA . LEU A 1 91 ? 11.843 7.254 -2.679 1.00 81.38 91 LEU A CA 1
ATOM 739 C C . LEU A 1 91 ? 12.034 8.683 -2.157 1.00 81.38 91 LEU A C 1
ATOM 741 O O . LEU A 1 91 ? 12.702 8.861 -1.143 1.00 81.38 91 LEU A O 1
ATOM 745 N N . GLU A 1 92 ? 11.421 9.691 -2.785 1.00 79.12 92 GLU A N 1
ATOM 746 C CA . GLU A 1 92 ? 11.420 11.073 -2.272 1.00 79.12 92 GLU A CA 1
ATOM 747 C C . GLU A 1 92 ? 10.743 11.176 -0.894 1.00 79.12 92 GLU A C 1
ATOM 749 O O . GLU A 1 92 ? 11.131 11.993 -0.061 1.00 79.12 92 GLU A O 1
ATOM 754 N N . LEU A 1 93 ? 9.783 10.290 -0.619 1.00 71.94 93 LEU A N 1
ATOM 755 C CA . LEU A 1 93 ? 9.123 10.145 0.678 1.00 71.94 93 LEU A CA 1
ATOM 756 C C . LEU A 1 93 ? 9.855 9.189 1.640 1.00 71.94 93 LEU A C 1
ATOM 758 O O . LEU A 1 93 ? 9.342 8.928 2.725 1.00 71.94 93 LEU A O 1
ATOM 762 N N . ASN A 1 94 ? 11.048 8.694 1.284 1.00 79.19 94 ASN A N 1
ATOM 763 C CA . ASN A 1 94 ? 11.806 7.678 2.031 1.00 79.19 94 ASN A CA 1
ATOM 764 C C . ASN A 1 94 ? 11.035 6.359 2.245 1.00 79.19 94 ASN A C 1
ATOM 766 O O . ASN A 1 94 ? 11.178 5.708 3.277 1.00 79.19 94 ASN A O 1
ATOM 770 N N . ILE A 1 95 ? 10.217 5.964 1.268 1.00 80.56 95 ILE A N 1
ATOM 771 C CA . ILE A 1 95 ? 9.473 4.701 1.247 1.00 80.56 95 ILE A CA 1
ATOM 772 C C . ILE A 1 95 ? 10.053 3.834 0.126 1.00 80.56 95 ILE A C 1
ATOM 774 O O . ILE A 1 95 ? 9.981 4.213 -1.045 1.00 80.56 95 ILE A O 1
ATOM 778 N N . ASP A 1 96 ? 10.607 2.664 0.454 1.00 82.75 96 ASP A N 1
ATOM 779 C CA . ASP A 1 96 ? 11.049 1.688 -0.547 1.00 82.75 96 ASP A CA 1
ATOM 780 C C . ASP A 1 96 ? 9.897 0.707 -0.825 1.00 82.75 96 ASP A C 1
ATOM 782 O O . ASP A 1 96 ? 9.667 -0.198 -0.033 1.00 82.75 96 ASP A O 1
ATOM 786 N N . PRO A 1 97 ? 9.169 0.802 -1.950 1.00 77.12 97 PRO A N 1
ATOM 787 C CA . PRO A 1 97 ? 8.027 -0.078 -2.233 1.00 77.12 97 PRO A CA 1
ATOM 788 C C . PRO A 1 97 ? 8.402 -1.564 -2.395 1.00 77.12 97 PRO A C 1
ATOM 790 O O . PRO A 1 97 ? 7.527 -2.419 -2.535 1.00 77.12 97 PRO A O 1
ATOM 793 N N . GLY A 1 98 ? 9.697 -1.891 -2.425 1.00 80.81 98 GLY A N 1
ATOM 794 C CA . GLY A 1 98 ? 10.199 -3.255 -2.434 1.00 80.81 98 GLY A CA 1
ATOM 795 C C . GLY A 1 98 ? 10.521 -3.837 -1.058 1.00 80.81 98 GLY A C 1
ATOM 796 O O . GLY A 1 98 ? 10.788 -5.042 -0.975 1.00 80.81 98 GLY A O 1
ATOM 797 N N . LYS A 1 99 ? 10.518 -3.015 -0.006 1.00 79.62 99 LYS A N 1
ATOM 798 C CA . LYS A 1 99 ? 10.838 -3.402 1.378 1.00 79.62 99 LYS A CA 1
ATOM 799 C C . LYS A 1 99 ? 9.788 -2.923 2.376 1.00 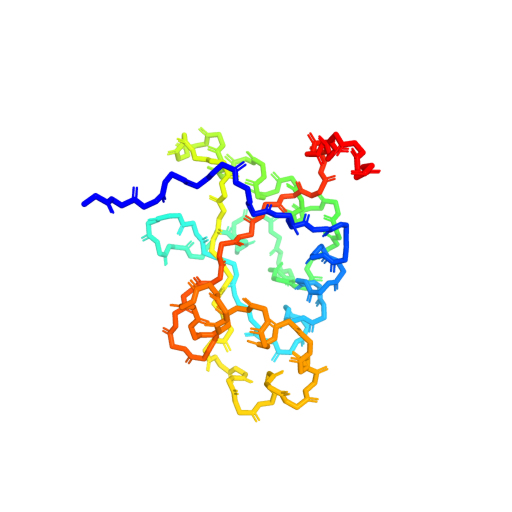79.62 99 LYS A C 1
ATOM 801 O O . LYS A 1 99 ? 9.443 -3.667 3.286 1.00 79.62 99 LYS A O 1
ATOM 806 N N . ASP A 1 100 ? 9.292 -1.715 2.174 1.00 83.62 100 ASP A N 1
ATOM 807 C CA . ASP A 1 100 ? 8.295 -1.034 2.979 1.00 83.62 100 ASP A CA 1
ATOM 808 C C . ASP A 1 100 ? 6.902 -1.156 2.364 1.00 83.62 100 ASP A C 1
ATOM 810 O O . ASP A 1 100 ? 6.713 -1.341 1.157 1.00 83.62 100 ASP A O 1
ATOM 814 N N . TYR A 1 101 ? 5.898 -1.002 3.220 1.00 85.56 101 TYR A N 1
ATOM 815 C CA . TYR A 1 101 ? 4.513 -0.968 2.789 1.00 85.56 101 TYR A CA 1
ATOM 816 C C . TYR A 1 101 ? 4.098 0.426 2.352 1.00 85.56 101 TYR A C 1
ATOM 818 O O . TYR A 1 101 ? 4.334 1.421 3.039 1.00 85.56 101 TYR A O 1
ATOM 826 N N . ILE A 1 102 ? 3.399 0.485 1.225 1.00 83.44 102 ILE A N 1
ATOM 827 C CA . ILE A 1 102 ? 2.937 1.741 0.652 1.00 83.44 102 ILE A CA 1
ATOM 828 C C . ILE A 1 102 ? 1.586 2.084 1.288 1.00 83.44 102 ILE A C 1
ATOM 830 O O . ILE A 1 102 ? 0.656 1.288 1.156 1.00 83.44 102 ILE A O 1
ATOM 834 N N . PRO A 1 103 ? 1.425 3.228 1.971 1.00 82.50 103 PRO A N 1
ATOM 835 C CA . PRO A 1 103 ? 0.119 3.635 2.471 1.00 82.50 103 PRO A CA 1
ATOM 836 C C . PRO A 1 103 ? -0.805 3.997 1.296 1.00 82.50 103 PRO A C 1
ATOM 838 O O . PRO A 1 103 ? -0.445 4.799 0.437 1.00 82.50 103 PRO A O 1
ATOM 841 N N . VAL A 1 104 ? -2.000 3.407 1.254 1.00 79.62 104 VAL A N 1
ATOM 842 C CA . VAL A 1 104 ? -3.019 3.604 0.213 1.00 79.62 104 VAL A CA 1
ATOM 843 C C . VAL A 1 104 ? -4.355 3.961 0.858 1.00 79.62 104 VAL A C 1
ATOM 845 O O . VAL A 1 104 ? -4.728 3.398 1.883 1.00 79.62 104 VAL A O 1
ATOM 848 N N . ALA A 1 105 ? -5.109 4.860 0.231 1.00 76.38 105 ALA A N 1
ATOM 849 C CA . ALA A 1 105 ? -6.480 5.195 0.607 1.00 76.38 105 ALA A CA 1
ATOM 850 C C . ALA A 1 105 ? -7.383 5.210 -0.646 1.00 76.38 105 ALA A C 1
ATOM 852 O O . ALA A 1 105 ? -6.882 5.397 -1.761 1.00 76.38 105 ALA A O 1
ATOM 853 N N . PRO A 1 106 ? -8.705 4.997 -0.511 1.00 68.06 106 PRO A N 1
ATOM 854 C CA . PRO A 1 106 ? -9.622 5.081 -1.636 1.00 68.06 106 PRO A CA 1
ATOM 855 C C . PRO A 1 106 ? -9.726 6.537 -2.104 1.00 68.06 106 PRO A C 1
ATOM 857 O O . PRO A 1 106 ? -9.864 7.447 -1.294 1.00 68.06 106 PRO A O 1
ATOM 860 N N . ALA A 1 107 ? -9.730 6.758 -3.422 1.00 57.53 107 ALA A N 1
ATOM 861 C CA . ALA A 1 107 ? -9.776 8.089 -4.045 1.00 57.53 107 ALA A CA 1
ATOM 862 C C . ALA A 1 107 ? -11.132 8.825 -3.903 1.00 57.53 107 ALA A C 1
ATOM 864 O O . ALA A 1 107 ? -11.429 9.757 -4.649 1.00 57.53 107 ALA A O 1
ATOM 865 N N . ALA A 1 108 ? -11.979 8.420 -2.958 1.00 44.94 108 ALA A N 1
ATOM 866 C CA . ALA A 1 108 ? -13.238 9.090 -2.679 1.00 44.94 108 ALA A CA 1
ATOM 867 C C . ALA A 1 108 ? -12.966 10.319 -1.795 1.00 44.94 108 ALA A C 1
ATOM 869 O O . ALA A 1 108 ? -12.945 10.227 -0.574 1.00 44.94 108 ALA A O 1
ATOM 870 N N . HIS A 1 109 ? -12.754 11.470 -2.439 1.00 47.34 109 HIS A N 1
ATOM 871 C CA . HIS A 1 109 ? -12.783 12.806 -1.823 1.00 47.34 109 HIS A CA 1
ATOM 872 C C . HIS A 1 109 ? -11.627 13.183 -0.873 1.00 47.34 109 HIS A C 1
ATOM 874 O O . HIS A 1 109 ? -11.854 13.812 0.157 1.00 47.34 109 HIS A O 1
ATOM 880 N N . TYR A 1 110 ? -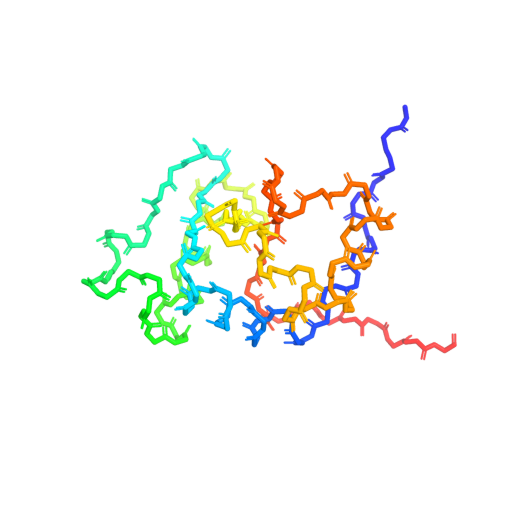10.370 12.953 -1.263 1.00 41.28 110 TYR A N 1
ATOM 881 C CA . TYR A 1 110 ? -9.313 13.888 -0.851 1.00 41.28 110 TYR A CA 1
ATOM 882 C C . TYR A 1 110 ? -9.236 14.999 -1.902 1.00 41.28 110 TYR A C 1
ATOM 884 O O . TYR A 1 110 ? -8.468 14.943 -2.862 1.00 41.28 110 TYR A O 1
ATOM 892 N N . THR A 1 111 ? -10.137 15.976 -1.786 1.00 32.31 111 THR A N 1
ATOM 893 C CA . THR A 1 111 ? -10.110 17.205 -2.583 1.00 32.31 111 THR A CA 1
ATOM 894 C C . THR A 1 111 ? -8.803 17.927 -2.281 1.00 32.31 111 THR A C 1
ATOM 896 O O . THR A 1 111 ? -8.646 18.555 -1.237 1.00 32.31 111 THR A O 1
ATOM 899 N N . MET A 1 112 ? -7.848 17.812 -3.197 1.00 42.31 112 MET A N 1
ATOM 900 C CA . MET A 1 112 ? -6.700 18.701 -3.261 1.00 42.31 112 MET A CA 1
ATOM 901 C C . MET A 1 112 ? -7.244 20.104 -3.526 1.00 42.31 112 MET A C 1
ATOM 903 O O . MET A 1 112 ? -7.778 20.373 -4.604 1.00 42.31 112 MET A O 1
ATOM 907 N N . GLY A 1 113 ? -7.148 20.981 -2.526 1.00 33.84 113 GLY A N 1
ATOM 908 C CA . GLY A 1 113 ? -7.198 22.418 -2.758 1.00 33.84 113 GLY A CA 1
ATOM 909 C C . GLY A 1 113 ? -6.218 22.741 -3.882 1.00 33.84 113 GLY A C 1
ATOM 910 O O . GLY A 1 113 ? -5.073 22.288 -3.857 1.00 33.84 113 GLY A O 1
ATOM 911 N N . GLY A 1 114 ? -6.728 23.410 -4.914 1.00 31.52 114 GLY A N 1
ATOM 912 C CA . GLY A 1 114 ? -6.015 23.663 -6.154 1.00 31.52 114 GLY A CA 1
ATOM 913 C C . GLY A 1 114 ? -4.629 24.256 -5.921 1.00 31.52 114 GLY A C 1
ATOM 914 O O . GLY A 1 114 ? -4.444 25.170 -5.122 1.00 31.52 114 GLY A O 1
ATOM 915 N N . ILE A 1 115 ? -3.667 23.726 -6.663 1.00 34.47 115 ILE A N 1
ATOM 916 C CA . ILE A 1 115 ? -2.395 24.388 -6.934 1.00 34.47 115 ILE A CA 1
ATOM 917 C C . ILE A 1 115 ? -2.666 25.759 -7.575 1.00 34.47 115 ILE A C 1
ATOM 919 O O . ILE A 1 115 ? -3.368 25.838 -8.586 1.00 34.47 115 ILE A O 1
ATOM 923 N N . LYS A 1 116 ? -2.102 26.820 -6.992 1.00 34.84 116 LYS A N 1
ATOM 924 C CA . LYS A 1 116 ? -1.832 28.095 -7.659 1.00 34.84 116 LYS A CA 1
ATOM 925 C C . LYS A 1 116 ? -0.365 28.438 -7.457 1.00 34.84 116 LYS A C 1
ATOM 927 O O . LYS A 1 116 ? 0.129 28.170 -6.339 1.00 34.84 116 LYS A O 1
#

Secondary structure (DSSP, 8-state):
-PPPS------THHHHHHHHHHHTT-EEE-TTS-B-GGGT-TTGGGS-HHHHHHHHHHHHHHHT-S-EEEE-GGGHHHHHHH-HHHHHHHHHTT--TTTSPEEE---S----PPP-

InterPro domains:
  IPR003953 FAD-dependent oxidoreductase 2, FAD-binding domain [PF00890] (16-116)
  IPR005288 L-aspartate oxidase [PTHR42716] (16-116)
  IPR027477 Succinate dehydrogenase/fumarate reductase flavoprotein, catalytic domain superfamily [G3DSA:3.90.700.10] (4-106)
  IPR027477 Succinate dehydrogenase/fumarate reductase flavoprotein, catalytic domain superfamily [SSF56425] (14-111)

Foldseek 3Di:
DDPDPPDPCPDPVVLVVLLVLLVVPKAWAAPVRDGQQVVQDVCRSNDDSVSVQVSQVVSCVVVVHQWTWIQSLVVLVCCCVVPVPVCVVCVVVVHRSNPHTDTDHRPPDPPDPDDD

Radius of gyration: 13.94 Å; chains: 1; bounding box: 28×43×30 Å